Protein AF-A0A2S9FSN2-F1 (afdb_monomer_lite)

Foldseek 3Di:
DVLLVDLDLVSSVVVVVVVVVVVCVPCVVVLVVLVVVLVPDVVSVVVNVVVVVVQLVVLLSSLVSCVVSVNDDPPDDSVNSSVVSD

pLDDT: mean 94.76, std 5.25, range [60.06, 98.56]

Structure (mmCIF, N/CA/C/O backbone):
data_AF-A0A2S9FSN2-F1
#
_entry.id   AF-A0A2S9FSN2-F1
#
loop_
_atom_site.group_PDB
_atom_site.id
_atom_site.type_symbol
_atom_site.label_atom_id
_atom_site.label_alt_id
_atom_site.label_comp_id
_atom_site.label_asym_id
_atom_site.label_entity_id
_atom_site.label_seq_id
_atom_site.pdbx_PDB_ins_code
_atom_site.Cartn_x
_atom_site.Cartn_y
_atom_site.Cartn_z
_atom_site.occupancy
_atom_site.B_iso_or_equiv
_atom_site.auth_seq_id
_atom_site.auth_comp_id
_atom_site.auth_asym_id
_atom_site.auth_atom_id
_atom_site.pdbx_PDB_model_num
ATOM 1 N N . MET A 1 1 ? -9.188 10.733 -2.817 1.00 60.06 1 MET A N 1
ATOM 2 C CA . MET A 1 1 ? -9.441 9.297 -3.082 1.00 60.06 1 MET A CA 1
ATOM 3 C C . MET A 1 1 ? -10.774 8.947 -2.447 1.00 60.06 1 MET A C 1
ATOM 5 O O . MET A 1 1 ? -10.863 9.093 -1.239 1.00 60.06 1 MET A O 1
ATOM 9 N N . ALA A 1 2 ? -11.784 8.524 -3.214 1.00 75.50 2 ALA A N 1
ATOM 10 C CA . ALA A 1 2 ? -13.125 8.230 -2.680 1.00 75.50 2 ALA A CA 1
ATOM 11 C C . ALA A 1 2 ? -13.118 7.208 -1.520 1.00 75.50 2 ALA A C 1
ATOM 13 O O . ALA A 1 2 ? -13.907 7.333 -0.597 1.00 75.50 2 ALA A O 1
ATOM 14 N N . VAL A 1 3 ? -12.163 6.267 -1.516 1.00 82.25 3 VAL A N 1
ATOM 15 C CA . VAL A 1 3 ? -11.980 5.267 -0.442 1.00 82.25 3 VAL A CA 1
ATOM 16 C C . VAL A 1 3 ? -11.673 5.893 0.926 1.00 82.25 3 VAL A C 1
ATOM 18 O O . VAL A 1 3 ? -12.132 5.386 1.937 1.00 82.25 3 VAL A O 1
ATOM 21 N N . LEU A 1 4 ? -10.943 7.015 0.978 1.00 86.44 4 LEU A N 1
ATOM 22 C CA . LEU A 1 4 ? -10.604 7.699 2.239 1.00 86.44 4 LEU A CA 1
ATOM 23 C C . LEU A 1 4 ? -11.791 8.458 2.858 1.00 86.44 4 LEU A C 1
ATOM 25 O O . LEU A 1 4 ? -11.603 9.193 3.819 1.00 86.44 4 LEU A O 1
ATOM 29 N N . GLN A 1 5 ? -12.973 8.390 2.251 1.00 88.25 5 GLN A N 1
ATOM 30 C CA . GLN A 1 5 ? -14.200 9.009 2.760 1.00 88.25 5 GLN A CA 1
ATOM 31 C C . GLN A 1 5 ? -15.172 7.966 3.326 1.00 88.25 5 GLN A C 1
ATOM 33 O O . GLN A 1 5 ? -16.304 8.310 3.634 1.00 88.25 5 GLN A O 1
ATOM 38 N N . LEU A 1 6 ? -14.761 6.695 3.394 1.00 91.25 6 LEU A N 1
ATOM 39 C CA . LEU A 1 6 ? -15.547 5.632 4.011 1.00 91.25 6 LEU A CA 1
ATOM 40 C C . LEU A 1 6 ? -15.361 5.682 5.529 1.00 91.25 6 LEU A C 1
ATOM 42 O O . LEU A 1 6 ? -14.230 5.794 6.004 1.00 91.25 6 LEU A O 1
ATOM 46 N N . ASP A 1 7 ? -16.470 5.583 6.259 1.00 93.56 7 ASP A N 1
ATOM 47 C CA . ASP A 1 7 ? -16.500 5.713 7.721 1.00 93.56 7 ASP A CA 1
ATOM 48 C C . ASP A 1 7 ? -16.385 4.360 8.447 1.00 93.56 7 ASP A C 1
ATOM 50 O O . ASP A 1 7 ? -16.109 4.325 9.645 1.00 93.56 7 ASP A O 1
ATOM 54 N N . ASP A 1 8 ? -16.563 3.241 7.736 1.00 96.44 8 ASP A N 1
ATOM 55 C CA . ASP A 1 8 ? -16.304 1.901 8.266 1.00 96.44 8 ASP A CA 1
ATOM 56 C C . ASP A 1 8 ? -14.877 1.435 7.901 1.00 96.44 8 ASP A C 1
ATOM 58 O O . ASP A 1 8 ? -14.502 1.438 6.721 1.00 96.44 8 ASP A O 1
ATOM 62 N N . PRO A 1 9 ? -14.049 1.016 8.879 1.00 96.00 9 PRO A N 1
ATOM 63 C CA . PRO A 1 9 ? -12.669 0.613 8.617 1.00 96.00 9 PRO A CA 1
ATOM 64 C C . PRO A 1 9 ? -12.555 -0.662 7.767 1.00 96.00 9 PRO A C 1
ATOM 66 O O . PRO A 1 9 ? -11.564 -0.821 7.051 1.00 96.00 9 PRO A O 1
ATOM 69 N N . GLY A 1 10 ? -13.537 -1.566 7.827 1.00 95.94 10 GLY A N 1
ATOM 70 C CA . GLY A 1 10 ? -13.586 -2.764 6.992 1.00 95.94 10 GLY A CA 1
ATOM 71 C C . GLY A 1 10 ? -13.879 -2.414 5.536 1.00 95.94 10 GLY A C 1
ATOM 72 O O . GLY A 1 10 ? -13.124 -2.802 4.644 1.00 95.94 10 GLY A O 1
ATOM 73 N N . GLU A 1 11 ?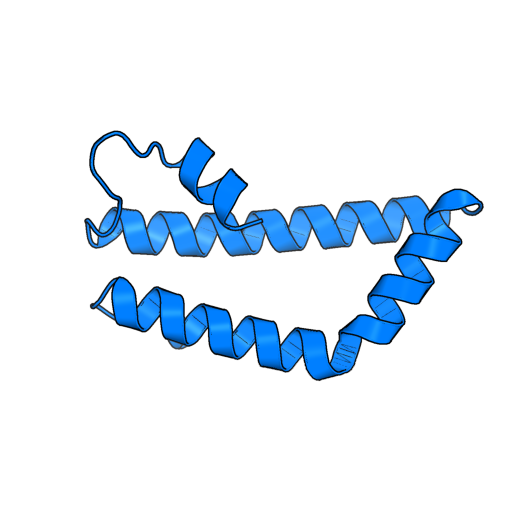 -14.906 -1.598 5.295 1.00 96.56 11 GLU A N 1
ATOM 74 C CA . GLU A 1 11 ? -15.242 -1.103 3.957 1.00 96.56 11 GLU A CA 1
ATOM 75 C C . GLU A 1 11 ? -14.098 -0.296 3.334 1.00 96.56 11 GLU A C 1
ATOM 77 O O . GLU A 1 11 ? -13.834 -0.412 2.131 1.00 96.56 11 GLU A O 1
ATOM 82 N N . LEU A 1 12 ? -13.385 0.491 4.147 1.00 96.50 12 LEU A N 1
ATOM 83 C CA . LEU A 1 12 ? -12.191 1.221 3.731 1.00 96.50 12 LEU A CA 1
ATOM 84 C C . LEU A 1 12 ? -11.100 0.263 3.234 1.00 96.50 12 LEU A C 1
ATOM 86 O O . LEU A 1 12 ? -10.575 0.455 2.131 1.00 96.50 12 LEU A O 1
ATOM 90 N N . LEU A 1 13 ? -10.776 -0.777 4.009 1.00 95.62 13 LEU A N 1
ATOM 91 C CA . LEU A 1 13 ? -9.771 -1.773 3.630 1.00 95.62 13 LEU A CA 1
ATOM 92 C C . LEU A 1 13 ? -10.185 -2.558 2.379 1.00 95.62 13 LEU A C 1
ATOM 94 O O . LEU A 1 13 ? -9.371 -2.708 1.466 1.00 95.62 13 LEU A O 1
ATOM 98 N N . ASP A 1 14 ? -11.444 -2.983 2.282 1.00 96.75 14 ASP A N 1
ATOM 99 C CA . ASP A 1 14 ? -11.963 -3.690 1.107 1.00 96.75 14 ASP A CA 1
ATOM 100 C C . ASP A 1 14 ? -11.942 -2.805 -0.147 1.00 96.75 14 ASP A C 1
ATOM 102 O O . ASP A 1 14 ? -11.568 -3.242 -1.241 1.00 96.75 14 ASP A O 1
ATOM 106 N N . GLY A 1 15 ? -12.335 -1.538 -0.002 1.00 96.25 15 GLY A N 1
ATOM 107 C CA . GLY A 1 15 ? -12.274 -0.548 -1.070 1.00 96.25 15 GLY A CA 1
ATOM 108 C C . GLY A 1 15 ? -10.842 -0.313 -1.543 1.00 96.25 15 GLY A C 1
ATOM 109 O O . GLY A 1 15 ? -10.583 -0.285 -2.750 1.00 96.25 15 GLY A O 1
ATOM 110 N N . TRP A 1 16 ? -9.897 -0.198 -0.611 1.00 95.56 16 TRP A N 1
ATOM 111 C CA . TRP A 1 16 ? -8.484 -0.038 -0.932 1.00 95.56 16 TRP A CA 1
ATOM 112 C C . TRP A 1 16 ? -7.902 -1.274 -1.628 1.00 95.56 16 TRP A C 1
ATOM 114 O O . TRP A 1 16 ? -7.238 -1.129 -2.657 1.00 95.56 16 TRP A O 1
ATOM 124 N N . ALA A 1 17 ? -8.216 -2.479 -1.148 1.00 95.44 17 ALA A N 1
ATOM 125 C CA . ALA A 1 17 ? -7.785 -3.732 -1.763 1.00 95.44 17 ALA A CA 1
ATOM 126 C C . ALA A 1 17 ? -8.276 -3.857 -3.215 1.00 95.44 17 ALA A C 1
ATOM 128 O O . ALA A 1 17 ? -7.508 -4.238 -4.099 1.00 95.44 17 ALA A O 1
ATOM 129 N N . ARG A 1 18 ? -9.525 -3.459 -3.499 1.00 96.50 18 ARG A N 1
ATOM 130 C CA . ARG A 1 18 ? -10.061 -3.421 -4.872 1.00 96.50 18 ARG A CA 1
ATOM 131 C C . ARG A 1 18 ? -9.313 -2.434 -5.767 1.00 96.50 18 ARG A C 1
ATOM 133 O O . ARG A 1 18 ? -9.055 -2.742 -6.930 1.00 96.50 18 ARG A O 1
ATOM 140 N N . VAL A 1 19 ? -8.956 -1.260 -5.242 1.00 94.44 19 VAL A N 1
ATOM 141 C CA . VAL A 1 19 ? -8.149 -0.276 -5.982 1.00 94.44 19 VAL A CA 1
ATOM 142 C C . VAL A 1 19 ? -6.772 -0.850 -6.310 1.00 94.44 19 VAL A C 1
ATOM 144 O O . VAL A 1 19 ? -6.364 -0.778 -7.468 1.00 94.44 19 VAL A O 1
ATOM 147 N N . LEU A 1 20 ? -6.088 -1.453 -5.330 1.00 93.06 20 LEU A N 1
ATOM 148 C CA . LEU A 1 20 ? -4.785 -2.089 -5.539 1.00 93.06 20 LEU A CA 1
ATOM 149 C C . LEU A 1 20 ? -4.863 -3.201 -6.583 1.00 93.06 20 LEU A C 1
ATOM 151 O O . LEU A 1 20 ? -4.147 -3.142 -7.576 1.00 93.06 20 LEU A O 1
ATOM 155 N N . ALA A 1 21 ? -5.800 -4.140 -6.434 1.00 95.25 21 ALA A N 1
ATOM 156 C CA . ALA A 1 21 ? -5.981 -5.231 -7.388 1.00 95.25 21 ALA A CA 1
ATOM 157 C C . ALA A 1 21 ? -6.237 -4.718 -8.817 1.00 95.25 21 ALA A C 1
ATOM 159 O O . ALA A 1 21 ? -5.703 -5.257 -9.785 1.00 95.25 21 ALA A O 1
ATOM 160 N N . GLY A 1 22 ? -7.018 -3.643 -8.964 1.00 96.00 22 GLY A N 1
ATOM 161 C CA . GLY A 1 22 ? -7.267 -3.019 -10.262 1.00 96.00 22 GLY A CA 1
ATOM 162 C C . GLY A 1 22 ? -6.037 -2.332 -10.866 1.00 96.00 22 GLY A C 1
ATOM 163 O O . GLY A 1 22 ? -5.906 -2.287 -12.091 1.00 96.00 22 GLY A O 1
ATOM 164 N N . ILE A 1 23 ? -5.151 -1.767 -10.045 1.00 92.62 23 ILE A N 1
ATOM 165 C CA . ILE A 1 23 ? -3.872 -1.209 -10.502 1.00 92.62 23 ILE A CA 1
ATOM 166 C C . ILE A 1 23 ? -2.944 -2.355 -10.910 1.00 92.62 23 ILE A C 1
ATOM 168 O O . ILE A 1 23 ? -2.495 -2.391 -12.056 1.00 92.62 23 ILE A O 1
ATOM 172 N N . ASP A 1 24 ? -2.735 -3.324 -10.021 1.00 93.31 24 ASP A N 1
ATOM 173 C CA . ASP A 1 24 ? -1.804 -4.439 -10.202 1.00 93.31 24 ASP A CA 1
ATOM 174 C C . ASP A 1 24 ? -2.169 -5.300 -11.418 1.00 93.31 24 ASP A C 1
ATOM 176 O O . ASP A 1 24 ? -1.287 -5.706 -12.173 1.00 93.31 24 ASP A O 1
ATOM 180 N N . ALA A 1 25 ? -3.460 -5.484 -11.710 1.00 97.25 25 ALA A N 1
ATOM 181 C CA . ALA A 1 25 ? -3.910 -6.175 -12.920 1.00 97.25 25 ALA A CA 1
ATOM 182 C C . ALA A 1 25 ? -3.437 -5.505 -14.226 1.00 97.25 25 ALA A C 1
ATOM 184 O O . ALA A 1 25 ? -3.314 -6.169 -15.253 1.00 97.25 25 ALA A O 1
ATOM 185 N N . ARG A 1 26 ? -3.187 -4.190 -14.209 1.00 96.81 26 ARG A N 1
ATOM 186 C CA . ARG A 1 26 ? -2.770 -3.413 -15.387 1.00 96.81 26 ARG A CA 1
ATOM 187 C C . ARG A 1 26 ? -1.259 -3.247 -15.470 1.00 96.81 26 ARG A C 1
ATOM 189 O O . ARG A 1 26 ? -0.721 -3.194 -16.571 1.00 96.81 26 ARG A O 1
ATOM 196 N N . VAL A 1 27 ? -0.589 -3.125 -14.323 1.00 95.62 27 VAL A N 1
ATOM 197 C CA . VAL A 1 27 ? 0.835 -2.751 -14.264 1.00 95.62 27 VAL A CA 1
ATOM 198 C C . VAL A 1 27 ? 1.744 -3.842 -13.705 1.00 95.62 27 VAL A C 1
ATOM 200 O O . VAL A 1 27 ? 2.959 -3.695 -13.783 1.00 95.62 27 VAL A O 1
ATOM 203 N N . GLY A 1 28 ? 1.202 -4.949 -13.192 1.00 95.12 28 GLY A N 1
ATOM 204 C CA . GLY A 1 28 ? 1.980 -5.991 -12.515 1.00 95.12 28 GLY A CA 1
ATOM 205 C C . GLY A 1 28 ? 3.097 -6.579 -13.379 1.00 95.12 28 GLY A C 1
ATOM 206 O O . GLY A 1 28 ? 4.219 -6.737 -12.908 1.00 95.12 28 GLY A O 1
ATOM 207 N N . GLY A 1 29 ? 2.838 -6.805 -14.672 1.00 97.44 29 GLY A N 1
ATOM 208 C CA . GLY A 1 29 ? 3.870 -7.269 -15.607 1.00 97.44 29 GLY A CA 1
ATOM 209 C C . GLY A 1 29 ? 5.008 -6.261 -15.815 1.00 97.44 29 GLY A C 1
ATOM 210 O O . GLY A 1 29 ? 6.167 -6.656 -15.903 1.00 97.44 29 GLY A O 1
ATOM 211 N N . LEU A 1 30 ? 4.699 -4.958 -15.837 1.00 96.38 30 LEU A N 1
ATOM 212 C CA . LEU A 1 30 ? 5.714 -3.902 -15.935 1.00 96.38 30 LEU A CA 1
ATOM 213 C C . LEU A 1 30 ? 6.556 -3.829 -14.661 1.00 96.38 30 LEU A C 1
ATOM 215 O O . LEU A 1 30 ? 7.769 -3.664 -14.736 1.00 96.38 30 LEU A O 1
ATOM 219 N N . PHE A 1 31 ? 5.917 -3.984 -13.502 1.00 95.75 31 PHE A N 1
ATOM 220 C CA . PHE A 1 31 ? 6.605 -3.969 -12.217 1.00 95.75 31 PHE A CA 1
ATOM 221 C C . PHE A 1 31 ? 7.549 -5.167 -12.066 1.00 95.75 31 PHE A C 1
ATOM 223 O O . PHE A 1 31 ? 8.694 -4.985 -11.671 1.00 95.75 31 PHE A O 1
ATOM 230 N N . ALA A 1 32 ? 7.116 -6.364 -12.474 1.00 96.75 32 ALA A N 1
ATOM 231 C CA . ALA A 1 32 ? 7.960 -7.560 -12.480 1.00 96.75 32 ALA A CA 1
ATOM 232 C C . ALA A 1 32 ? 9.162 -7.423 -13.434 1.00 96.75 32 ALA A C 1
ATOM 234 O O . ALA A 1 32 ? 10.278 -7.820 -13.104 1.00 96.75 32 ALA A O 1
ATOM 235 N N . ALA A 1 33 ? 8.960 -6.823 -14.613 1.00 98.06 33 ALA A N 1
ATOM 236 C CA . ALA A 1 33 ? 10.057 -6.537 -15.535 1.00 98.06 33 ALA A CA 1
ATOM 237 C C . ALA A 1 33 ? 11.051 -5.521 -14.944 1.00 98.06 33 ALA A C 1
ATOM 239 O O . ALA A 1 33 ? 12.263 -5.699 -15.070 1.00 98.06 33 ALA A O 1
ATOM 240 N N . LEU A 1 34 ? 10.547 -4.482 -14.271 1.00 98.12 34 LEU A N 1
ATOM 241 C CA . LEU A 1 34 ? 11.373 -3.493 -13.582 1.00 98.12 34 LEU A CA 1
ATOM 242 C C . LEU A 1 34 ? 12.162 -4.117 -12.422 1.00 98.12 34 LEU A C 1
ATOM 244 O O . LEU A 1 34 ? 13.346 -3.830 -12.282 1.00 98.12 34 LEU A O 1
ATOM 248 N N . GLU A 1 35 ? 11.537 -4.989 -11.629 1.00 97.44 35 GLU A N 1
ATOM 249 C CA . GLU A 1 35 ? 12.191 -5.734 -10.548 1.00 97.44 35 GLU A CA 1
ATOM 250 C C . GLU A 1 35 ? 13.361 -6.573 -11.077 1.00 97.44 35 GLU A C 1
ATOM 252 O O . GLU A 1 35 ? 14.466 -6.519 -10.536 1.00 97.44 35 GLU A O 1
ATOM 257 N N . ALA A 1 36 ? 13.148 -7.297 -12.180 1.00 98.19 36 ALA A N 1
ATOM 258 C CA . ALA A 1 36 ? 14.204 -8.064 -12.826 1.00 98.19 36 ALA A CA 1
ATOM 259 C C . ALA A 1 36 ? 15.339 -7.153 -13.328 1.00 98.19 36 ALA A C 1
ATOM 261 O O . ALA A 1 36 ? 16.512 -7.431 -13.073 1.00 98.19 36 ALA A O 1
ATOM 262 N N . ALA A 1 37 ? 15.011 -6.038 -13.988 1.00 98.31 37 ALA A N 1
ATOM 263 C CA . ALA A 1 37 ? 15.999 -5.079 -14.485 1.00 98.31 37 ALA A CA 1
ATOM 264 C C . ALA A 1 37 ? 16.815 -4.427 -13.352 1.00 98.31 37 ALA A C 1
ATOM 266 O O . ALA A 1 37 ? 18.026 -4.257 -13.483 1.00 98.31 37 ALA A O 1
ATOM 267 N N . ALA A 1 38 ? 16.191 -4.146 -12.205 1.00 98.44 38 ALA A N 1
ATOM 268 C CA . ALA A 1 38 ? 16.840 -3.565 -11.029 1.00 98.44 38 ALA A CA 1
ATOM 269 C C . ALA A 1 38 ? 17.966 -4.438 -10.439 1.00 98.44 38 ALA A C 1
ATOM 271 O O . ALA A 1 38 ? 18.742 -3.973 -9.599 1.00 98.44 38 ALA A O 1
ATOM 272 N N . THR A 1 39 ? 18.071 -5.711 -10.835 1.00 97.56 39 THR A N 1
ATOM 273 C CA . THR A 1 39 ? 19.180 -6.592 -10.427 1.00 97.56 39 THR A CA 1
ATOM 274 C C . THR A 1 39 ? 20.492 -6.294 -11.155 1.00 97.56 39 THR A C 1
ATOM 276 O O . THR A 1 39 ? 21.549 -6.659 -10.646 1.00 97.56 39 THR A O 1
ATOM 279 N N . VAL A 1 40 ? 20.434 -5.622 -12.308 1.00 98.00 40 VAL A N 1
ATOM 280 C CA . VAL A 1 40 ? 21.591 -5.380 -13.186 1.00 98.00 40 VAL A CA 1
ATOM 281 C C . VAL A 1 40 ? 21.747 -3.921 -13.628 1.00 98.00 40 VAL A C 1
ATOM 283 O O . VAL A 1 40 ? 22.816 -3.561 -14.110 1.00 98.00 40 VAL A O 1
ATOM 286 N N . ASP A 1 41 ? 20.718 -3.084 -13.462 1.00 98.50 41 ASP A N 1
ATOM 287 C CA . ASP A 1 41 ? 20.713 -1.673 -13.863 1.00 98.50 41 ASP A CA 1
ATOM 288 C C . ASP A 1 41 ? 20.373 -0.748 -12.678 1.00 98.50 41 ASP A C 1
ATOM 290 O O . ASP A 1 41 ? 19.344 -0.900 -12.011 1.00 98.50 41 ASP A O 1
ATOM 294 N N . GLU A 1 42 ? 21.246 0.227 -12.406 1.00 98.19 42 GLU A N 1
ATOM 295 C CA . GLU A 1 42 ? 21.107 1.154 -11.273 1.00 98.19 42 GLU A CA 1
ATOM 296 C C . GLU A 1 42 ? 19.958 2.158 -11.452 1.00 98.19 42 GLU A C 1
ATOM 298 O O . GLU A 1 42 ? 19.316 2.547 -10.474 1.00 98.19 42 GLU A O 1
ATOM 303 N N . GLY A 1 43 ? 19.653 2.559 -12.689 1.00 98.31 43 GLY A N 1
ATOM 304 C CA . GLY A 1 43 ? 18.521 3.436 -12.981 1.00 98.31 43 GLY A CA 1
ATOM 305 C C . GLY A 1 43 ? 17.192 2.727 -12.726 1.00 98.31 43 GLY A C 1
ATOM 306 O O . GLY A 1 43 ? 16.296 3.280 -12.082 1.00 98.31 43 GLY A O 1
ATOM 307 N N . ALA A 1 44 ? 17.092 1.468 -13.156 1.00 98.31 44 ALA A N 1
ATOM 308 C CA . ALA A 1 44 ? 15.971 0.588 -12.856 1.00 98.31 44 ALA A CA 1
ATOM 309 C C . ALA A 1 44 ? 15.834 0.357 -11.346 1.00 98.31 44 ALA A C 1
ATOM 311 O O . ALA A 1 44 ? 14.724 0.451 -10.821 1.00 98.31 44 ALA A O 1
ATOM 312 N N . ARG A 1 45 ? 16.948 0.140 -10.629 1.00 98.56 45 ARG A N 1
ATOM 313 C CA . ARG A 1 45 ? 16.956 0.043 -9.160 1.00 98.56 45 ARG A CA 1
ATOM 314 C C . ARG A 1 45 ? 16.404 1.307 -8.503 1.00 98.56 45 ARG A C 1
ATOM 316 O O . ARG A 1 45 ? 15.496 1.208 -7.684 1.00 98.56 45 ARG A O 1
ATOM 323 N N . GLY A 1 46 ? 16.887 2.483 -8.899 1.00 98.44 46 GLY A N 1
ATOM 324 C CA . GLY A 1 46 ? 16.421 3.756 -8.344 1.00 98.44 46 GLY A CA 1
ATOM 325 C C . GLY A 1 46 ? 14.930 4.007 -8.590 1.00 98.44 46 GLY A C 1
ATOM 326 O O . GLY A 1 46 ? 14.214 4.470 -7.695 1.00 98.44 46 GLY A O 1
ATOM 327 N N . LEU A 1 47 ? 14.431 3.659 -9.780 1.00 97.94 47 LEU A N 1
ATOM 328 C CA . LEU A 1 47 ? 13.002 3.744 -10.080 1.00 97.94 47 LEU A CA 1
ATOM 329 C C . LEU A 1 47 ? 12.190 2.745 -9.244 1.00 97.94 47 LEU A C 1
ATOM 331 O O . LEU A 1 47 ? 11.167 3.122 -8.674 1.00 97.94 47 LEU A O 1
ATOM 335 N N . PHE A 1 48 ? 12.649 1.500 -9.135 1.00 97.19 48 PHE A N 1
ATOM 336 C CA . PHE A 1 48 ? 12.001 0.459 -8.338 1.00 97.19 48 PHE A CA 1
ATOM 337 C C . PHE A 1 48 ? 11.871 0.867 -6.863 1.00 97.19 48 PHE A C 1
ATOM 339 O O . PHE A 1 48 ? 10.772 0.829 -6.304 1.00 97.19 48 PHE A O 1
ATOM 346 N N . ASP A 1 49 ? 12.955 1.358 -6.262 1.00 97.25 49 ASP A N 1
ATOM 347 C CA . ASP A 1 49 ? 12.972 1.827 -4.874 1.00 97.25 49 ASP A CA 1
ATOM 348 C C . ASP A 1 49 ? 12.025 3.020 -4.669 1.00 97.25 49 ASP A C 1
ATOM 350 O O . ASP A 1 49 ? 11.290 3.082 -3.678 1.00 97.25 49 ASP A O 1
ATOM 354 N N . THR A 1 50 ? 11.975 3.940 -5.640 1.00 97.69 50 THR A N 1
ATOM 355 C CA . THR A 1 50 ? 11.046 5.081 -5.623 1.00 97.69 50 THR A CA 1
ATOM 356 C C . THR A 1 50 ? 9.591 4.614 -5.616 1.00 97.69 50 THR A C 1
ATOM 358 O O . THR A 1 50 ? 8.788 5.100 -4.815 1.00 97.69 50 THR A O 1
ATOM 361 N N . LEU A 1 51 ? 9.231 3.657 -6.473 1.00 94.75 51 LEU A N 1
ATOM 362 C CA . LEU A 1 51 ? 7.864 3.140 -6.536 1.00 94.75 51 LEU A CA 1
ATOM 363 C C . LEU A 1 51 ? 7.492 2.355 -5.269 1.00 94.75 51 LEU A C 1
ATOM 365 O O . LEU A 1 51 ? 6.375 2.497 -4.765 1.00 94.75 51 LEU A O 1
ATOM 369 N N . HIS A 1 52 ? 8.427 1.597 -4.693 1.00 93.44 52 HIS A N 1
ATOM 370 C CA . HIS A 1 52 ? 8.224 0.946 -3.397 1.00 93.44 52 HIS A CA 1
ATOM 371 C C . HIS A 1 52 ? 8.011 1.951 -2.260 1.00 93.44 52 HIS A C 1
ATOM 373 O O . HIS A 1 52 ? 7.127 1.754 -1.421 1.00 93.44 52 HIS A O 1
ATOM 379 N N . ALA A 1 53 ? 8.772 3.047 -2.238 1.00 95.00 53 ALA A N 1
ATOM 380 C CA . ALA A 1 53 ? 8.575 4.120 -1.270 1.00 95.00 53 ALA A CA 1
ATOM 381 C C . ALA A 1 53 ? 7.184 4.759 -1.418 1.00 95.00 53 ALA A C 1
ATOM 383 O O . ALA A 1 53 ? 6.470 4.908 -0.426 1.00 95.00 53 ALA A O 1
ATOM 384 N N . GLN A 1 54 ? 6.744 5.036 -2.649 1.00 93.25 54 GLN A N 1
ATOM 385 C CA . GLN A 1 54 ? 5.402 5.562 -2.923 1.00 93.25 54 GLN A CA 1
ATOM 386 C C . GLN A 1 54 ? 4.290 4.595 -2.488 1.00 93.25 54 GLN A C 1
ATOM 388 O O . GLN A 1 54 ? 3.278 5.030 -1.930 1.00 93.25 54 GLN A O 1
ATOM 393 N N . ARG A 1 55 ? 4.472 3.281 -2.685 1.00 91.88 55 ARG A N 1
ATOM 394 C CA . ARG A 1 55 ? 3.524 2.263 -2.204 1.00 91.88 55 ARG A CA 1
ATOM 395 C C . ARG A 1 55 ? 3.416 2.284 -0.679 1.00 91.88 55 ARG A C 1
ATOM 397 O O . ARG A 1 55 ? 2.304 2.310 -0.150 1.00 91.88 55 ARG A O 1
ATOM 404 N N . ARG A 1 56 ? 4.551 2.375 0.021 1.00 94.69 56 ARG A N 1
ATOM 405 C CA . ARG A 1 56 ? 4.594 2.502 1.486 1.00 94.69 56 ARG A CA 1
ATOM 406 C C . ARG A 1 56 ? 3.949 3.802 1.976 1.00 94.69 56 ARG A C 1
ATOM 408 O O . ARG A 1 56 ? 3.275 3.798 3.004 1.00 94.69 56 ARG A O 1
ATOM 415 N N . ASP A 1 57 ? 4.106 4.911 1.256 1.00 94.88 57 ASP A N 1
ATOM 416 C CA . ASP A 1 57 ? 3.414 6.177 1.552 1.00 94.88 57 ASP A CA 1
ATOM 417 C C . ASP A 1 57 ? 1.896 6.044 1.418 1.00 94.88 57 ASP A C 1
ATOM 419 O O . ASP A 1 57 ? 1.147 6.542 2.261 1.00 94.88 57 ASP A O 1
ATOM 423 N N . GLY A 1 58 ? 1.436 5.350 0.375 1.00 92.88 58 GLY A N 1
ATOM 424 C CA . GLY A 1 58 ? 0.027 5.019 0.185 1.00 92.88 58 GLY A CA 1
ATOM 425 C C . GLY A 1 58 ? -0.525 4.186 1.342 1.00 92.88 58 GLY A C 1
ATOM 426 O O . GLY A 1 58 ? -1.539 4.562 1.931 1.00 92.88 58 GLY A O 1
ATOM 427 N N . ALA A 1 59 ? 0.176 3.111 1.714 1.00 95.31 59 ALA A N 1
ATOM 428 C CA . ALA A 1 59 ? -0.197 2.247 2.834 1.00 95.31 59 ALA A CA 1
ATOM 429 C C . ALA A 1 59 ? -0.274 3.019 4.162 1.00 95.31 59 ALA A C 1
ATOM 431 O O . ALA A 1 59 ? -1.243 2.863 4.904 1.00 95.31 59 ALA A O 1
ATOM 432 N N . ARG A 1 60 ? 0.681 3.924 4.430 1.00 96.81 60 ARG A N 1
ATOM 433 C CA . ARG A 1 60 ? 0.650 4.811 5.608 1.00 96.81 60 ARG A CA 1
ATOM 434 C C . ARG A 1 60 ? -0.643 5.609 5.710 1.00 96.81 60 ARG A C 1
ATOM 436 O O . ARG A 1 60 ? -1.292 5.574 6.748 1.00 96.81 60 ARG A O 1
ATOM 443 N N . AR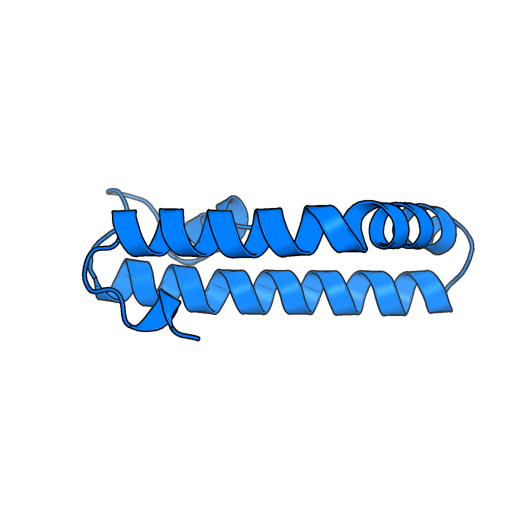G A 1 61 ? -1.058 6.262 4.622 1.00 96.06 61 ARG A N 1
ATOM 444 C CA . ARG A 1 61 ? -2.287 7.076 4.602 1.00 96.06 61 ARG A CA 1
ATOM 445 C C . ARG A 1 61 ? -3.539 6.248 4.892 1.00 96.06 61 ARG A C 1
ATOM 447 O O . ARG A 1 61 ? -4.449 6.731 5.556 1.00 96.06 61 ARG A O 1
ATOM 454 N N . ILE A 1 62 ? -3.584 5.015 4.393 1.00 96.62 62 ILE A N 1
ATOM 455 C CA . ILE A 1 62 ? -4.697 4.093 4.637 1.00 96.62 62 ILE A CA 1
ATOM 456 C C . ILE A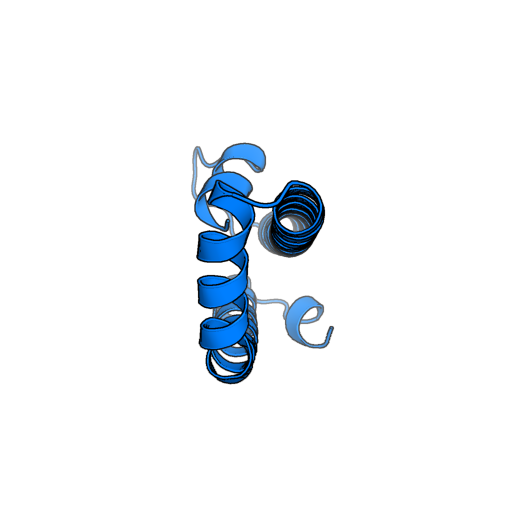 1 62 ? -4.708 3.628 6.093 1.00 96.62 62 ILE A C 1
ATOM 458 O O . ILE A 1 62 ? -5.748 3.686 6.742 1.00 96.62 62 ILE A O 1
ATOM 462 N N . VAL A 1 63 ? -3.555 3.229 6.632 1.00 97.00 63 VAL A N 1
ATOM 463 C CA . VAL A 1 63 ? -3.429 2.823 8.039 1.00 97.00 63 VAL A CA 1
ATOM 464 C C . VAL A 1 63 ? -3.792 3.966 8.985 1.00 97.00 63 VAL A C 1
ATOM 466 O O . VAL A 1 63 ? -4.478 3.728 9.975 1.00 97.00 63 VAL A O 1
ATOM 469 N N . ASP A 1 64 ? -3.392 5.201 8.682 1.00 96.75 64 ASP A N 1
ATOM 470 C CA . ASP A 1 64 ? -3.760 6.375 9.478 1.00 96.75 64 ASP A CA 1
ATOM 471 C C . ASP A 1 64 ? -5.278 6.613 9.482 1.00 96.75 64 ASP A C 1
ATOM 473 O O . ASP A 1 64 ? -5.851 6.927 10.531 1.00 96.75 64 ASP A O 1
ATOM 477 N N . ALA A 1 65 ? -5.948 6.407 8.344 1.00 96.69 65 ALA A N 1
ATOM 478 C CA . ALA A 1 65 ? -7.403 6.495 8.255 1.00 96.69 65 ALA A CA 1
ATOM 479 C C . ALA A 1 65 ? -8.087 5.381 9.067 1.00 96.69 65 ALA A C 1
ATOM 481 O O . ALA A 1 65 ? -8.932 5.668 9.911 1.00 96.69 65 ALA A O 1
ATOM 482 N N . VAL A 1 66 ? -7.653 4.125 8.912 1.00 97.12 66 VAL A N 1
ATOM 483 C CA . VAL A 1 66 ? -8.163 2.986 9.701 1.00 97.12 66 VAL A CA 1
ATOM 484 C C . VAL A 1 66 ? -7.952 3.208 11.199 1.00 97.12 66 VAL A C 1
ATOM 486 O O . VAL A 1 66 ? -8.845 2.938 11.998 1.00 97.12 66 VAL A O 1
ATOM 489 N N . ALA A 1 67 ? -6.793 3.737 11.599 1.00 96.69 67 ALA A N 1
ATOM 490 C CA . ALA A 1 67 ? -6.500 4.048 12.993 1.00 96.69 67 ALA A CA 1
ATOM 491 C C . ALA A 1 67 ? -7.403 5.157 13.543 1.00 96.69 67 ALA A C 1
ATOM 493 O O . ALA A 1 67 ? -7.830 5.075 14.691 1.00 96.69 67 ALA A O 1
ATOM 494 N N . THR A 1 68 ? -7.699 6.177 12.735 1.00 96.19 68 THR A N 1
ATOM 495 C CA . THR A 1 68 ? -8.628 7.261 13.095 1.00 96.19 68 THR A CA 1
ATOM 496 C C . THR A 1 68 ? -10.041 6.734 13.340 1.00 96.19 68 THR A C 1
ATOM 498 O O . THR A 1 68 ? -10.708 7.193 14.262 1.00 96.19 68 THR A O 1
ATOM 501 N N . LEU A 1 69 ? -10.461 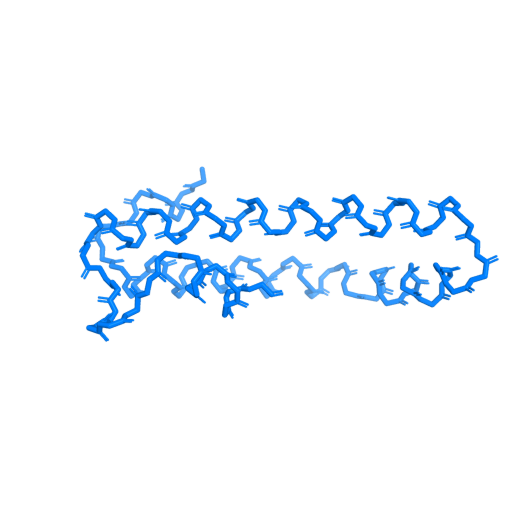5.724 12.578 1.00 96.50 69 LEU A N 1
ATOM 502 C CA . LEU A 1 69 ? -11.745 5.037 12.746 1.00 96.50 69 LEU A CA 1
ATOM 503 C C . LEU A 1 69 ? -11.743 3.987 13.874 1.00 96.50 69 LEU A C 1
ATOM 505 O O . LEU A 1 69 ? -12.742 3.307 14.082 1.00 96.50 69 LEU A O 1
ATOM 509 N N . GLY A 1 70 ? -10.628 3.808 14.593 1.00 96.19 70 GLY A N 1
ATOM 510 C CA . GLY A 1 70 ? -10.508 2.785 15.638 1.00 96.19 70 GLY A CA 1
ATOM 511 C C . GLY A 1 70 ? -10.443 1.346 15.110 1.00 96.19 70 GLY A C 1
ATOM 512 O O . GLY A 1 70 ? -10.656 0.408 15.869 1.00 96.19 70 GLY A O 1
ATOM 513 N N . GLY A 1 71 ? -10.134 1.146 13.825 1.00 96.25 71 GLY A N 1
ATOM 514 C CA . GLY A 1 71 ? -10.140 -0.165 13.163 1.00 96.25 71 GLY A CA 1
ATOM 515 C C . GLY A 1 71 ? -8.874 -1.013 13.343 1.00 96.25 71 GLY A C 1
ATOM 516 O O . GLY A 1 71 ? -8.751 -2.068 12.721 1.00 96.25 71 GLY A O 1
ATOM 517 N N . LEU A 1 72 ? -7.901 -0.571 14.149 1.00 96.31 72 LEU A N 1
ATOM 518 C CA . LEU A 1 72 ? -6.718 -1.380 14.455 1.00 96.31 72 LEU A CA 1
ATOM 519 C C . LEU A 1 72 ? -7.041 -2.406 15.546 1.00 96.31 72 LEU A C 1
ATOM 521 O O . LEU A 1 72 ? -7.643 -2.073 16.559 1.00 96.31 72 LEU A O 1
ATOM 525 N N . ARG A 1 73 ? -6.589 -3.652 15.357 1.00 94.38 73 ARG A N 1
ATOM 526 C CA . ARG A 1 73 ? -6.714 -4.705 16.379 1.00 94.38 73 ARG A CA 1
ATOM 527 C C . ARG A 1 73 ? -5.914 -4.356 17.635 1.00 94.38 73 ARG A C 1
ATOM 529 O O . ARG A 1 73 ? -4.867 -3.712 17.544 1.00 94.38 73 ARG A O 1
ATOM 536 N N . ASP A 1 74 ? -6.334 -4.892 18.775 1.00 94.50 74 ASP A N 1
ATOM 537 C CA . ASP A 1 74 ? -5.605 -4.753 20.037 1.00 94.50 74 ASP A CA 1
ATOM 538 C C . ASP A 1 74 ? -4.144 -5.207 19.909 1.00 94.50 74 ASP A C 1
ATOM 540 O O . ASP A 1 74 ? -3.828 -6.237 19.309 1.00 94.50 74 ASP A O 1
ATOM 544 N N . GLY A 1 75 ? -3.231 -4.399 20.453 1.00 93.38 75 GLY A N 1
ATOM 545 C CA . GLY A 1 75 ? -1.787 -4.631 20.362 1.00 93.38 75 GLY A CA 1
ATOM 546 C C . GLY A 1 75 ? -1.165 -4.341 18.987 1.00 93.38 75 GLY A C 1
ATOM 547 O O . GLY A 1 75 ? 0.055 -4.442 18.845 1.00 93.38 75 GLY A O 1
ATOM 548 N N . MET A 1 76 ? -1.949 -3.948 17.975 1.00 96.75 76 MET A N 1
ATOM 549 C CA . MET A 1 76 ? -1.423 -3.538 16.673 1.00 96.75 76 MET A CA 1
ATOM 550 C C . MET A 1 76 ? -0.955 -2.080 16.712 1.00 96.75 76 MET A C 1
ATOM 552 O O . MET A 1 76 ? -1.752 -1.151 16.825 1.00 96.75 76 MET A O 1
ATOM 556 N N . THR A 1 77 ? 0.351 -1.859 16.561 1.00 95.81 77 THR A N 1
ATOM 557 C CA . THR A 1 77 ? 0.891 -0.504 16.390 1.00 95.81 77 THR A CA 1
ATOM 558 C C . THR A 1 77 ? 0.695 -0.021 14.953 1.00 95.81 77 THR A C 1
ATOM 560 O O . THR A 1 77 ? 0.666 -0.823 14.019 1.00 95.81 77 THR A O 1
ATOM 563 N N . ARG A 1 78 ? 0.633 1.303 14.745 1.00 94.94 78 ARG A N 1
ATOM 564 C CA . ARG A 1 78 ? 0.558 1.887 13.391 1.00 94.94 78 ARG A CA 1
ATOM 565 C C . ARG A 1 78 ? 1.725 1.448 12.510 1.00 94.94 78 ARG A C 1
ATOM 567 O O . ARG A 1 78 ? 1.500 1.048 11.379 1.00 94.94 78 ARG A O 1
ATOM 574 N N . SER A 1 79 ? 2.950 1.457 13.042 1.00 94.25 79 SER A N 1
ATOM 575 C CA . SER A 1 79 ? 4.133 0.996 12.300 1.00 94.25 79 SER A CA 1
ATOM 576 C C . SER A 1 79 ? 3.965 -0.445 11.823 1.00 94.25 79 SER A C 1
ATOM 578 O O . SER A 1 79 ? 4.135 -0.720 10.643 1.00 94.25 79 SER A O 1
ATOM 580 N N . ARG A 1 80 ? 3.540 -1.350 12.715 1.00 96.19 80 ARG A N 1
ATOM 581 C CA . ARG A 1 80 ? 3.327 -2.757 12.363 1.00 96.19 80 ARG A CA 1
ATOM 582 C C . ARG A 1 80 ? 2.188 -2.932 11.359 1.00 96.19 80 ARG A C 1
ATOM 584 O O . ARG A 1 80 ? 2.277 -3.785 10.486 1.00 96.19 80 ARG A O 1
ATOM 591 N N . ALA A 1 81 ? 1.131 -2.130 11.462 1.00 96.62 81 ALA A N 1
ATOM 592 C CA . ALA A 1 81 ? 0.041 -2.142 10.493 1.00 96.62 81 ALA A CA 1
ATOM 593 C C . ALA A 1 81 ? 0.502 -1.680 9.099 1.00 96.62 81 ALA A C 1
ATOM 595 O O . ALA A 1 81 ? 0.102 -2.283 8.109 1.00 96.62 81 ALA A O 1
ATOM 596 N N . VAL A 1 82 ? 1.375 -0.669 9.014 1.00 96.12 82 VAL A N 1
ATOM 597 C CA . VAL A 1 82 ? 1.989 -0.235 7.746 1.00 96.12 82 VAL A CA 1
ATOM 598 C C . VAL A 1 82 ? 2.854 -1.337 7.152 1.00 96.12 82 VAL A C 1
ATOM 600 O O . VAL A 1 82 ? 2.758 -1.584 5.955 1.00 96.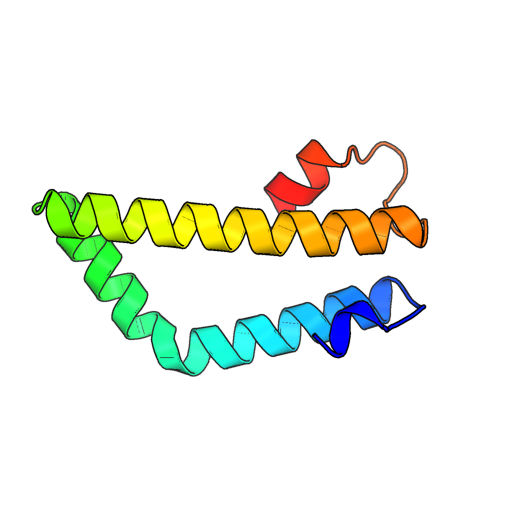12 82 VAL A O 1
ATOM 603 N N . ASP A 1 83 ? 3.648 -2.019 7.978 1.00 93.88 83 ASP A N 1
ATOM 604 C CA . ASP A 1 83 ? 4.494 -3.126 7.524 1.00 93.88 83 ASP A CA 1
ATOM 605 C C . ASP A 1 83 ? 3.667 -4.300 6.983 1.00 93.88 83 ASP A C 1
ATOM 607 O O . ASP A 1 83 ? 4.056 -4.918 6.004 1.00 93.88 83 ASP A O 1
ATOM 611 N N . VAL A 1 84 ? 2.511 -4.599 7.586 1.00 94.00 84 VAL A N 1
ATOM 612 C CA . VAL A 1 84 ? 1.588 -5.643 7.096 1.00 94.00 84 VAL A CA 1
ATOM 613 C C . VAL A 1 84 ? 0.901 -5.234 5.791 1.00 94.00 84 VAL A C 1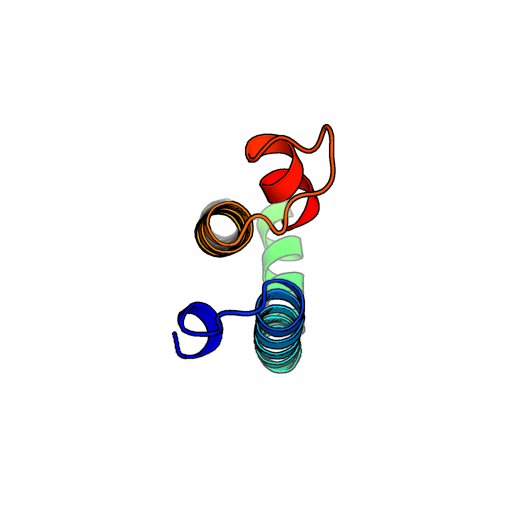
ATOM 615 O O . VAL A 1 84 ? 0.568 -6.084 4.970 1.00 94.00 84 VAL A O 1
ATOM 618 N N . ALA A 1 85 ? 0.644 -3.942 5.616 1.00 90.25 85 ALA A N 1
ATOM 619 C CA . ALA A 1 85 ? -0.073 -3.401 4.471 1.00 90.25 85 ALA A CA 1
ATOM 620 C C . ALA A 1 85 ? 0.808 -3.236 3.215 1.00 90.25 85 ALA A C 1
ATOM 622 O O . ALA A 1 85 ? 0.285 -2.920 2.144 1.00 90.25 85 ALA A O 1
ATOM 623 N N . CYS A 1 86 ? 2.128 -3.403 3.337 1.00 82.12 86 CYS A N 1
ATOM 624 C CA . CYS A 1 86 ? 3.116 -3.057 2.320 1.00 82.12 86 CYS A CA 1
ATOM 625 C C . CYS A 1 86 ? 3.901 -4.278 1.836 1.00 82.12 86 CYS A C 1
ATOM 627 O O . CYS A 1 86 ? 4.297 -4.242 0.649 1.00 82.12 86 CYS A O 1
#

Secondary structure (DSSP, 8-state):
-GGGG-SSHHHHHHHHHHHHHHHHHHHHHHHHHHHHHTTT-HHHHHHHHHHHHHHHHHHHHHHHHHHHTT-SPTT--HHHHHHHH-

Radius of gyration: 14.99 Å; chains: 1; bounding box: 38×17×36 Å

Sequence (86 aa):
MAVLQLDDPGELLDGWARVLAGIDARVGGLFAALEAAATVDEGARGLFDTLHAQRRDGARRIVDAVATLGGLRDGMTRSRAVDVAC